Protein AF-A0A529MD69-F1 (afdb_monomer_lite)

Secondary structure (DSSP, 8-state):
-HHHHHH-SS-----------GGGS---------GGGHHHHHHHHHTSTT-SS-----SSHHHHHHHHHHHHHTT---------

Structure (mmCIF, N/CA/C/O backbone):
data_AF-A0A529MD69-F1
#
_entry.id   AF-A0A529MD69-F1
#
loop_
_atom_site.group_PDB
_atom_site.id
_atom_site.type_symbol
_atom_site.label_atom_id
_atom_site.label_alt_id
_atom_site.label_comp_id
_atom_site.label_asym_id
_atom_site.label_entity_id
_atom_site.label_seq_id
_atom_site.pdbx_PDB_ins_code
_atom_site.Cartn_x
_atom_site.Cartn_y
_atom_site.Cartn_z
_atom_site.occupancy
_atom_site.B_iso_or_equiv
_atom_site.auth_seq_id
_atom_site.auth_comp_id
_atom_site.auth_asym_id
_atom_site.auth_atom_id
_atom_site.pdbx_PDB_model_num
ATOM 1 N N . ALA A 1 1 ? 31.614 6.984 -19.489 1.00 60.03 1 ALA A N 1
ATOM 2 C CA . ALA A 1 1 ? 32.446 5.775 -19.683 1.00 60.03 1 ALA A CA 1
ATOM 3 C C . ALA A 1 1 ? 33.940 6.119 -19.814 1.00 60.03 1 ALA A C 1
ATOM 5 O O . ALA A 1 1 ? 34.640 5.506 -20.607 1.00 60.03 1 ALA A O 1
ATOM 6 N N . GLU A 1 2 ? 34.437 7.089 -19.041 1.00 60.31 2 GLU A N 1
ATOM 7 C CA . GLU A 1 2 ? 35.848 7.514 -19.097 1.00 60.31 2 GLU A CA 1
ATOM 8 C C . GLU A 1 2 ? 36.770 6.497 -18.410 1.00 60.31 2 GLU A C 1
ATOM 10 O O . GLU A 1 2 ? 37.760 6.060 -18.984 1.00 60.31 2 GLU A O 1
ATOM 15 N N . LEU A 1 3 ? 36.372 6.006 -17.233 1.00 67.50 3 LEU A N 1
ATOM 16 C CA . LEU A 1 3 ? 37.196 5.105 -16.422 1.00 67.50 3 LEU A CA 1
ATOM 17 C C . LEU A 1 3 ? 37.460 3.741 -17.091 1.00 67.50 3 LEU A C 1
ATOM 19 O O . LEU A 1 3 ? 38.562 3.207 -17.024 1.00 67.50 3 LEU A O 1
ATOM 23 N N . ALA A 1 4 ? 36.464 3.185 -17.784 1.00 67.50 4 ALA A N 1
ATOM 24 C CA . ALA A 1 4 ? 36.575 1.870 -18.419 1.00 67.50 4 ALA A CA 1
ATOM 25 C C . ALA A 1 4 ? 37.545 1.854 -19.616 1.00 67.50 4 ALA A C 1
ATOM 27 O O . ALA A 1 4 ? 38.148 0.821 -19.898 1.00 67.50 4 ALA A O 1
ATOM 28 N N . LYS A 1 5 ? 37.725 2.990 -20.306 1.00 67.38 5 LYS A N 1
ATOM 29 C CA . LYS A 1 5 ? 38.604 3.092 -21.483 1.00 67.38 5 LYS A CA 1
ATOM 30 C C . LYS A 1 5 ? 40.090 2.991 -21.131 1.00 67.38 5 LYS A C 1
ATOM 32 O O . LYS A 1 5 ? 40.859 2.517 -21.956 1.00 67.38 5 LYS A O 1
ATOM 37 N N . GLY A 1 6 ? 40.483 3.417 -19.929 1.00 73.81 6 GLY A N 1
ATOM 38 C CA . GLY A 1 6 ? 41.875 3.357 -19.469 1.00 73.81 6 GLY A CA 1
ATOM 39 C C . GLY A 1 6 ? 42.280 2.022 -18.836 1.00 73.81 6 GLY A C 1
ATOM 40 O O . GLY A 1 6 ? 43.467 1.781 -18.649 1.00 73.81 6 GLY A O 1
ATOM 41 N N . LEU A 1 7 ? 41.313 1.164 -18.493 1.00 73.50 7 LEU A N 1
ATOM 42 C CA . LEU A 1 7 ? 41.551 -0.044 -17.691 1.00 73.50 7 LEU A CA 1
ATOM 43 C C . LEU A 1 7 ? 41.379 -1.356 -18.466 1.00 73.50 7 LEU A C 1
ATOM 45 O O . LEU A 1 7 ? 41.868 -2.391 -18.023 1.00 73.50 7 LEU A O 1
ATOM 49 N N . LEU A 1 8 ? 40.682 -1.345 -19.604 1.00 78.25 8 LEU A N 1
ATOM 50 C CA . LEU A 1 8 ? 40.307 -2.567 -20.316 1.00 78.25 8 LEU A CA 1
ATOM 51 C C . LEU A 1 8 ? 41.063 -2.702 -21.640 1.00 78.25 8 LEU A C 1
ATOM 53 O O . LEU A 1 8 ? 41.126 -1.764 -22.431 1.00 78.25 8 LEU A O 1
ATOM 57 N N . LYS A 1 9 ? 41.573 -3.905 -21.924 1.00 65.50 9 LYS A N 1
ATOM 58 C CA . LYS A 1 9 ? 42.178 -4.263 -23.213 1.00 65.50 9 LYS A CA 1
ATOM 59 C C . LYS A 1 9 ? 41.237 -5.210 -23.964 1.00 65.50 9 LYS A C 1
ATOM 61 O O . LYS A 1 9 ? 40.981 -6.310 -23.495 1.00 65.50 9 LYS A O 1
ATOM 66 N N . HIS A 1 10 ? 40.721 -4.762 -25.111 1.00 66.50 10 HIS A N 1
ATOM 67 C CA . HIS A 1 10 ? 39.732 -5.463 -25.953 1.00 66.50 10 HIS A CA 1
ATOM 68 C C . HIS A 1 10 ? 38.447 -5.927 -25.229 1.00 66.50 10 HIS A C 1
ATOM 70 O O . HIS A 1 10 ? 38.102 -7.107 -25.287 1.00 66.50 10 HIS A O 1
ATOM 76 N N . PRO A 1 11 ? 37.706 -5.031 -24.550 1.00 74.69 11 PRO A N 1
ATOM 77 C CA . PRO A 1 11 ? 36.465 -5.426 -23.898 1.00 74.69 11 PRO A CA 1
ATOM 78 C C . PRO A 1 11 ? 35.366 -5.743 -24.922 1.00 74.69 11 PRO A C 1
ATOM 80 O O . PRO A 1 11 ? 35.128 -4.974 -25.854 1.00 74.69 11 PRO A O 1
ATOM 83 N N . VAL A 1 12 ? 34.642 -6.838 -24.697 1.00 74.94 12 VAL A N 1
ATOM 84 C CA . VAL A 1 12 ? 33.364 -7.110 -25.366 1.00 74.94 12 VAL A CA 1
ATOM 85 C C . VAL A 1 12 ? 32.258 -6.490 -24.517 1.00 74.94 12 VAL A C 1
ATOM 87 O O . VAL A 1 12 ? 32.118 -6.809 -23.337 1.00 74.94 12 VAL A O 1
ATOM 90 N N . ARG A 1 13 ? 31.490 -5.565 -25.098 1.00 69.38 13 ARG A N 1
ATOM 91 C CA . ARG A 1 13 ? 30.372 -4.903 -24.418 1.00 69.38 13 ARG A CA 1
ATOM 92 C C . ARG A 1 13 ? 29.113 -5.736 -24.621 1.00 69.38 13 ARG A C 1
ATOM 94 O O . ARG A 1 13 ? 28.638 -5.859 -25.743 1.00 69.38 13 ARG A O 1
ATOM 101 N N . VAL A 1 14 ? 28.581 -6.282 -23.535 1.00 66.06 14 VAL A N 1
ATOM 102 C CA . VAL A 1 14 ? 27.272 -6.938 -23.520 1.00 66.06 14 VAL A CA 1
ATOM 103 C C . VAL A 1 14 ? 26.306 -5.999 -22.810 1.00 66.06 14 VAL A C 1
ATOM 105 O O 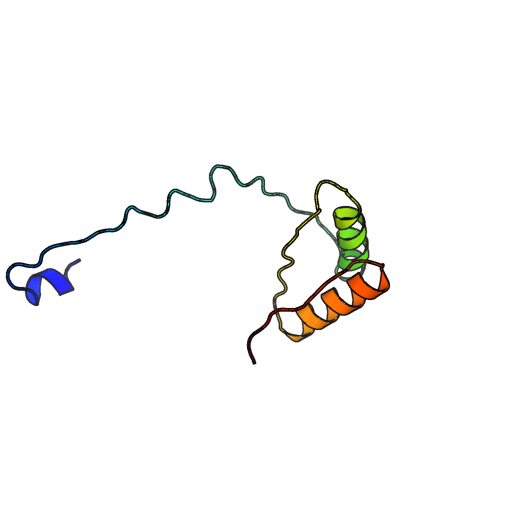. VAL A 1 14 ? 26.424 -5.777 -21.608 1.00 66.06 14 VAL A O 1
ATOM 108 N N . GLU A 1 15 ? 25.387 -5.406 -23.564 1.00 63.72 15 GLU A N 1
ATOM 109 C CA . GLU A 1 15 ? 24.270 -4.634 -23.024 1.00 63.72 15 GLU A CA 1
ATOM 110 C C . GLU A 1 15 ? 22.991 -5.441 -23.175 1.00 63.72 15 GLU A C 1
ATOM 112 O O . GLU A 1 15 ? 22.651 -5.898 -24.263 1.00 63.72 15 GLU A O 1
ATOM 117 N N . VAL A 1 16 ? 22.272 -5.603 -22.072 1.00 60.97 16 VAL A N 1
ATOM 118 C CA . VAL A 1 16 ? 20.854 -5.952 -22.111 1.00 60.97 16 VAL A CA 1
ATOM 119 C C . VAL A 1 16 ? 20.103 -4.654 -22.381 1.00 60.97 16 VAL A C 1
ATOM 121 O O . VAL A 1 16 ? 20.421 -3.633 -21.768 1.00 60.97 16 VAL A O 1
ATOM 124 N N . SER A 1 17 ? 19.162 -4.685 -23.327 1.00 60.00 17 SER A N 1
ATOM 125 C CA . SER A 1 17 ? 18.341 -3.544 -23.744 1.00 60.00 17 SER A CA 1
ATOM 126 C C . SER A 1 17 ? 17.912 -2.674 -22.554 1.00 60.00 17 SER A C 1
ATOM 128 O O . SER A 1 17 ? 17.594 -3.229 -21.496 1.00 60.00 17 SER A O 1
ATOM 130 N N . PRO A 1 18 ? 17.860 -1.333 -22.695 1.00 57.16 18 PRO A N 1
ATOM 131 C CA . PRO A 1 18 ? 17.322 -0.487 -21.638 1.00 57.16 18 PRO A CA 1
ATOM 132 C C . PRO A 1 18 ? 15.931 -1.010 -21.294 1.00 57.16 18 PRO A C 1
ATOM 134 O O . PRO A 1 18 ? 15.160 -1.311 -22.208 1.00 57.16 18 PRO A O 1
ATOM 137 N N . GLN A 1 19 ? 15.641 -1.177 -19.999 1.00 55.72 19 GLN A N 1
ATOM 138 C CA . GLN A 1 19 ? 14.309 -1.562 -19.541 1.00 55.72 19 GLN A CA 1
ATOM 139 C C . GLN A 1 19 ? 13.311 -0.668 -20.270 1.00 55.72 19 GLN A C 1
ATOM 141 O O . GLN A 1 19 ? 13.322 0.548 -20.068 1.00 55.72 19 GLN A O 1
ATOM 146 N N . SER A 1 20 ? 12.530 -1.258 -21.182 1.00 52.78 20 SER A N 1
ATOM 147 C CA . SER A 1 20 ? 11.495 -0.540 -21.916 1.00 52.78 20 SER A CA 1
ATOM 148 C C . SER A 1 20 ? 10.709 0.240 -20.881 1.00 52.78 20 SER A C 1
ATOM 150 O O . SER A 1 20 ? 10.280 -0.359 -19.896 1.00 52.78 20 SER A O 1
ATOM 152 N N . THR A 1 21 ? 10.611 1.555 -21.051 1.00 57.00 21 THR A N 1
ATOM 153 C CA . THR A 1 21 ? 9.966 2.482 -20.123 1.00 57.00 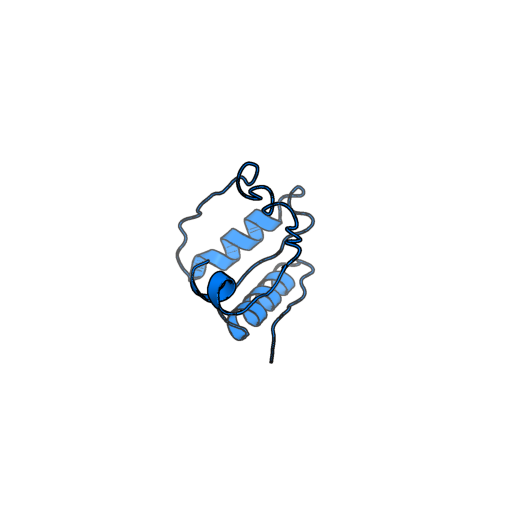21 THR A CA 1
ATOM 154 C C . THR A 1 21 ? 8.660 1.892 -19.598 1.00 57.00 21 THR A C 1
ATOM 156 O O . THR A 1 21 ? 7.622 2.030 -20.243 1.00 57.00 21 THR A O 1
ATOM 159 N N . THR A 1 22 ? 8.693 1.263 -18.417 1.00 53.16 22 THR A N 1
ATOM 160 C CA . THR A 1 22 ? 7.515 0.658 -17.771 1.00 53.16 22 THR A CA 1
ATOM 161 C C . THR A 1 22 ? 6.398 1.696 -17.617 1.00 53.16 22 THR A C 1
ATOM 163 O O . THR A 1 22 ? 5.232 1.359 -17.491 1.00 53.16 22 THR A O 1
ATOM 166 N N . ALA A 1 23 ? 6.765 2.979 -17.651 1.00 56.22 23 ALA A N 1
ATOM 167 C CA . ALA A 1 23 ? 5.932 4.135 -17.385 1.00 56.22 23 ALA A CA 1
ATOM 168 C C . ALA A 1 23 ? 4.956 4.549 -18.500 1.00 56.22 23 ALA A C 1
ATOM 170 O O . ALA A 1 23 ? 4.040 5.303 -18.190 1.00 56.22 23 ALA A O 1
ATOM 171 N N . ALA A 1 24 ? 5.118 4.121 -19.759 1.00 61.94 24 ALA A N 1
ATOM 172 C CA . ALA A 1 24 ? 4.265 4.647 -20.837 1.00 61.94 24 ALA A CA 1
ATOM 173 C C . ALA A 1 24 ? 2.798 4.178 -20.735 1.00 61.94 24 ALA A C 1
ATOM 175 O O . ALA A 1 24 ? 1.897 4.901 -21.147 1.00 61.94 24 ALA A O 1
ATOM 176 N N . GLU A 1 25 ? 2.557 3.008 -20.135 1.00 79.31 25 GLU A N 1
ATOM 177 C CA . GLU A 1 25 ? 1.221 2.397 -20.029 1.00 79.31 25 GLU A CA 1
ATOM 178 C C . GLU A 1 25 ? 0.633 2.445 -18.605 1.00 79.31 25 GLU A C 1
ATOM 180 O O . GLU A 1 25 ? -0.503 2.028 -18.380 1.00 79.31 25 GLU A O 1
ATOM 185 N N . ILE A 1 26 ? 1.372 2.976 -17.620 1.00 84.06 26 ILE A N 1
ATOM 186 C CA . ILE A 1 26 ? 0.887 3.071 -16.236 1.00 84.06 26 ILE A CA 1
ATOM 187 C C . ILE A 1 26 ? 0.007 4.311 -16.086 1.00 84.06 26 ILE A C 1
ATOM 189 O O . ILE A 1 26 ? 0.489 5.446 -16.070 1.00 84.06 26 ILE A O 1
ATOM 193 N N . VAL A 1 27 ? -1.288 4.087 -15.871 1.00 88.62 27 VAL A N 1
ATOM 194 C CA . VAL A 1 27 ? -2.218 5.143 -15.459 1.00 88.62 27 VAL A CA 1
ATOM 195 C C . VAL A 1 27 ? -1.920 5.541 -14.013 1.00 88.62 27 VAL A C 1
ATOM 197 O O . VAL A 1 27 ? -2.051 4.740 -13.088 1.00 88.62 27 VAL A O 1
ATOM 200 N N . GLN A 1 28 ? -1.531 6.798 -13.811 1.00 90.31 28 GLN A N 1
ATOM 201 C CA . GLN A 1 28 ? -1.211 7.355 -12.497 1.00 90.31 28 GLN A CA 1
ATOM 202 C C . GLN A 1 28 ? -2.300 8.327 -12.049 1.00 90.31 28 GLN A C 1
ATOM 204 O O . GLN A 1 28 ? -2.782 9.147 -12.827 1.00 90.31 28 GLN A O 1
ATOM 209 N N . SER A 1 29 ? -2.676 8.259 -10.775 1.00 92.31 29 SER A N 1
ATOM 210 C CA . SER A 1 29 ? -3.640 9.183 -10.176 1.00 92.31 29 SER A CA 1
ATOM 211 C C . SER A 1 29 ? -3.236 9.551 -8.752 1.00 92.31 29 SER A C 1
ATOM 213 O O . SER A 1 29 ? -2.477 8.836 -8.093 1.00 92.31 29 SER A O 1
ATOM 215 N N . VAL A 1 30 ? -3.736 10.693 -8.277 1.00 94.69 30 VAL A N 1
ATOM 216 C CA . VAL A 1 30 ? -3.481 11.201 -6.927 1.00 94.69 30 VAL A CA 1
ATOM 217 C C . VAL A 1 30 ? -4.807 11.393 -6.207 1.00 94.69 30 VAL A C 1
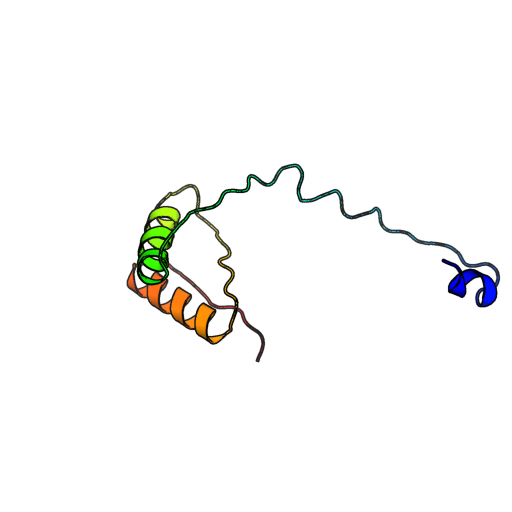ATOM 219 O O . VAL A 1 30 ? -5.695 12.083 -6.701 1.00 94.69 30 VAL A O 1
ATOM 222 N N . VAL A 1 31 ? -4.915 10.829 -5.004 1.00 94.25 31 VAL A N 1
ATOM 223 C CA . VAL A 1 31 ? -6.059 11.042 -4.112 1.00 94.25 31 VAL A CA 1
ATOM 224 C C . VAL A 1 31 ? -5.626 11.917 -2.940 1.00 94.25 31 VAL A C 1
ATOM 226 O O . VAL A 1 31 ? -4.829 11.504 -2.092 1.00 94.25 31 VAL A O 1
ATOM 229 N N . LEU A 1 32 ? -6.156 13.139 -2.880 1.00 96.19 32 LEU A N 1
ATOM 230 C CA . LEU A 1 32 ? -5.947 14.035 -1.746 1.00 96.19 32 LEU A CA 1
ATOM 231 C C . LEU A 1 32 ? -6.799 13.569 -0.562 1.00 96.19 32 LEU A C 1
ATOM 233 O O . LEU A 1 32 ? -8.025 13.569 -0.622 1.00 96.19 32 LEU A O 1
ATOM 237 N N . ALA A 1 33 ? -6.146 13.177 0.530 1.00 94.44 33 ALA A N 1
ATOM 238 C CA . ALA A 1 33 ? -6.817 12.712 1.739 1.00 94.44 33 ALA A CA 1
ATOM 239 C C . ALA A 1 33 ? -6.029 13.099 2.990 1.00 94.44 33 ALA A C 1
ATOM 241 O O . ALA A 1 33 ? -4.796 13.011 3.029 1.00 94.44 33 ALA A O 1
ATOM 242 N N . ARG A 1 34 ? -6.745 13.463 4.059 1.00 96.00 34 ARG A N 1
ATOM 243 C CA . ARG A 1 34 ? -6.130 13.628 5.383 1.00 96.00 34 ARG A CA 1
ATOM 244 C C . ARG A 1 34 ? -5.667 12.269 5.903 1.00 96.00 34 ARG A C 1
ATOM 246 O O . ARG A 1 34 ? -6.276 11.246 5.606 1.00 96.00 34 ARG A O 1
ATOM 253 N N . THR A 1 35 ? -4.648 12.245 6.761 1.00 90.75 35 THR A N 1
ATOM 254 C CA . THR A 1 35 ? -4.076 10.996 7.301 1.00 90.75 35 THR A CA 1
ATOM 255 C C . THR A 1 35 ? -5.131 10.054 7.887 1.00 90.75 35 THR A C 1
ATOM 257 O O . THR A 1 35 ? -5.109 8.863 7.594 1.00 90.75 35 THR A O 1
ATOM 260 N N . ARG A 1 36 ? -6.105 10.585 8.641 1.00 92.00 36 ARG A N 1
ATOM 261 C CA . ARG A 1 36 ? -7.189 9.786 9.245 1.00 92.00 36 ARG A CA 1
ATOM 262 C C . ARG A 1 36 ? -8.171 9.200 8.222 1.00 92.00 36 ARG A C 1
ATOM 264 O O . ARG A 1 36 ? -8.840 8.226 8.530 1.00 92.00 36 ARG A O 1
ATOM 271 N N . GLN A 1 37 ? -8.259 9.782 7.027 1.00 95.38 37 GLN A N 1
ATOM 272 C CA . GLN A 1 37 ? -9.168 9.343 5.963 1.00 95.38 37 GLN A CA 1
ATOM 273 C C . GLN A 1 37 ? -8.547 8.267 5.067 1.00 95.38 37 GLN A C 1
ATOM 275 O O . GLN A 1 37 ? -9.283 7.513 4.438 1.00 95.38 37 GLN A O 1
ATOM 280 N N . LYS A 1 38 ? -7.209 8.168 5.015 1.00 95.06 38 LYS A N 1
ATOM 281 C CA . LYS A 1 38 ? -6.499 7.271 4.086 1.00 95.06 38 LYS A CA 1
ATOM 282 C C . LYS A 1 38 ? -6.946 5.813 4.181 1.00 95.06 38 LYS A C 1
ATOM 284 O O . LYS A 1 38 ? -7.095 5.185 3.143 1.00 95.06 38 LYS A O 1
ATOM 289 N N . ARG A 1 39 ? -7.209 5.303 5.392 1.00 94.31 39 ARG A N 1
ATOM 290 C CA . ARG A 1 39 ? -7.732 3.940 5.586 1.00 94.31 39 ARG A CA 1
ATOM 291 C C . ARG A 1 39 ? -9.059 3.749 4.857 1.00 94.31 39 ARG A C 1
ATOM 293 O O . ARG A 1 39 ? -9.157 2.896 3.993 1.00 94.31 39 ARG A O 1
ATOM 300 N N . GLN A 1 40 ? -10.053 4.583 5.165 1.00 95.81 40 GLN A N 1
ATOM 301 C CA . GLN A 1 40 ? -11.385 4.455 4.574 1.00 95.81 40 GLN A CA 1
ATOM 302 C C . GLN A 1 40 ? -11.354 4.628 3.049 1.00 95.81 40 GLN A C 1
ATOM 304 O O . GLN A 1 40 ? -12.080 3.940 2.339 1.00 95.81 40 GLN A O 1
ATOM 309 N N . VAL A 1 41 ? -10.523 5.544 2.547 1.00 96.69 41 VAL A N 1
ATOM 310 C CA . VAL A 1 41 ? -10.321 5.739 1.105 1.00 96.69 41 VAL A CA 1
ATOM 311 C C . VAL A 1 41 ? -9.749 4.475 0.465 1.00 96.69 41 VAL A C 1
ATOM 313 O O . VAL A 1 41 ? -10.301 4.009 -0.525 1.00 96.69 41 VAL A O 1
ATOM 316 N N . LEU A 1 42 ? -8.699 3.893 1.050 1.00 96.25 42 LEU A N 1
ATOM 317 C CA . LEU A 1 42 ? -8.087 2.666 0.543 1.00 96.25 42 LEU A CA 1
ATOM 318 C C . LEU A 1 42 ? -9.086 1.503 0.530 1.00 96.25 42 LEU A C 1
ATOM 320 O O . LEU A 1 42 ? -9.253 0.873 -0.508 1.00 96.25 42 LEU A O 1
ATOM 324 N N . SER A 1 43 ? -9.804 1.269 1.630 1.00 95.62 43 SER A N 1
ATOM 325 C CA . SER A 1 43 ? -10.802 0.194 1.720 1.00 95.62 43 SER A CA 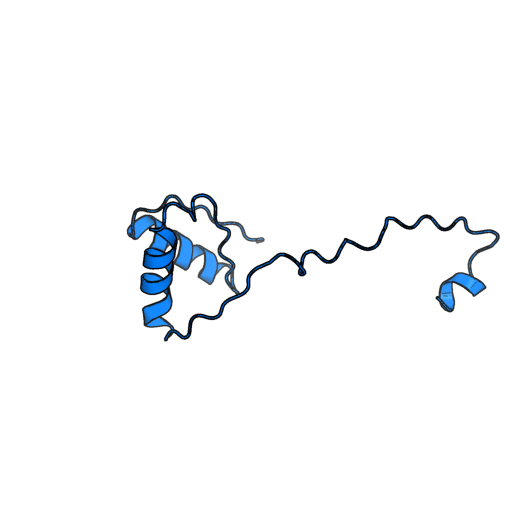1
ATOM 326 C C . SER A 1 43 ? -11.910 0.354 0.670 1.00 95.62 43 SER A C 1
ATOM 328 O O . SER A 1 43 ? -12.311 -0.616 0.038 1.00 95.62 43 SER A O 1
ATOM 330 N N . LYS A 1 44 ? -12.360 1.589 0.399 1.00 95.06 44 LYS A N 1
ATOM 331 C CA . LYS A 1 44 ? -13.326 1.862 -0.680 1.00 95.06 44 LYS A CA 1
ATOM 332 C C . LYS A 1 44 ? -12.764 1.577 -2.074 1.00 95.06 44 LYS A C 1
ATOM 334 O O . LYS A 1 44 ? -13.504 1.097 -2.922 1.00 95.06 44 LYS A O 1
ATOM 339 N N . MET A 1 45 ? -11.489 1.880 -2.321 1.00 94.88 45 MET A N 1
ATOM 340 C CA . MET A 1 45 ? -10.846 1.586 -3.608 1.00 94.88 45 MET A CA 1
ATOM 341 C C . MET A 1 45 ? -10.707 0.077 -3.830 1.00 94.88 45 MET A C 1
ATOM 343 O O . MET A 1 45 ? -11.016 -0.407 -4.913 1.00 94.88 45 MET A O 1
ATOM 347 N N . LEU A 1 46 ? -10.297 -0.661 -2.795 1.00 95.81 46 LEU A N 1
ATOM 348 C CA . LEU A 1 46 ? -10.095 -2.112 -2.855 1.00 95.81 46 LEU A CA 1
ATOM 349 C C . LEU A 1 46 ? -11.401 -2.912 -2.935 1.00 95.81 46 LEU A C 1
ATOM 351 O O . LEU A 1 46 ? -11.379 -4.057 -3.365 1.00 95.81 46 LEU A O 1
ATOM 355 N N . ALA A 1 47 ? -12.540 -2.318 -2.569 1.00 93.75 47 ALA A N 1
ATOM 356 C CA . ALA A 1 47 ? -13.854 -2.931 -2.768 1.00 93.75 47 ALA A CA 1
ATOM 357 C C . ALA A 1 47 ? -14.268 -3.025 -4.253 1.00 93.75 47 ALA A C 1
ATOM 359 O O . ALA A 1 47 ? -15.271 -3.657 -4.570 1.00 93.75 47 ALA A O 1
ATOM 360 N N . ASN A 1 48 ? -13.528 -2.389 -5.168 1.00 93.12 48 ASN A N 1
ATOM 361 C CA . ASN A 1 48 ? -13.741 -2.539 -6.603 1.00 93.12 48 ASN A CA 1
ATOM 362 C C . ASN A 1 48 ? -13.196 -3.894 -7.081 1.00 93.12 48 ASN A C 1
ATOM 364 O O . ASN A 1 48 ? -12.004 -4.158 -6.947 1.00 93.12 48 ASN A O 1
ATOM 368 N N . GLU A 1 49 ? -14.037 -4.712 -7.714 1.00 85.19 49 GLU A N 1
ATOM 369 C CA . GLU A 1 49 ? -13.669 -6.040 -8.228 1.00 85.19 49 GLU A CA 1
ATOM 370 C C . GLU A 1 49 ? -12.508 -6.020 -9.240 1.00 85.19 49 GLU A C 1
ATOM 372 O 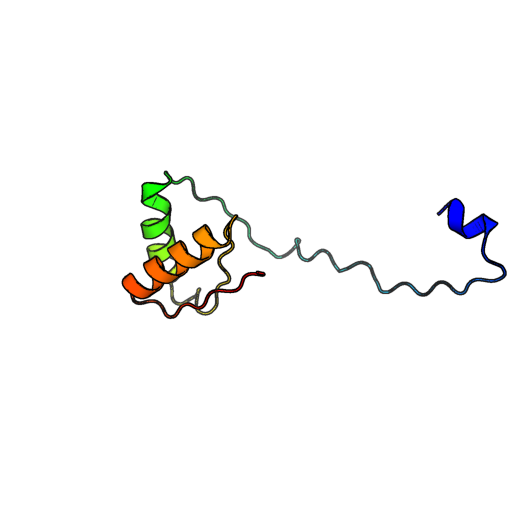O . GLU A 1 49 ? -11.771 -7.000 -9.359 1.00 85.19 49 GLU A O 1
ATOM 377 N N . ALA A 1 50 ? -12.280 -4.893 -9.926 1.00 89.94 50 ALA A N 1
ATOM 378 C CA . ALA A 1 50 ? -11.119 -4.716 -10.799 1.00 89.94 50 ALA A CA 1
ATOM 379 C C . ALA A 1 50 ? -9.780 -4.716 -10.028 1.00 89.94 50 ALA A C 1
ATOM 381 O O . ALA A 1 50 ? -8.730 -4.978 -10.611 1.00 89.94 50 ALA A O 1
ATOM 382 N N . MET A 1 51 ? -9.797 -4.453 -8.717 1.00 89.06 51 MET A N 1
ATOM 383 C CA . MET A 1 51 ? -8.627 -4.432 -7.832 1.00 89.06 51 MET A CA 1
ATOM 384 C C . MET A 1 51 ? -8.397 -5.782 -7.139 1.00 89.06 51 MET A C 1
ATOM 386 O O . MET A 1 51 ? -8.172 -5.856 -5.933 1.00 89.06 51 MET A O 1
ATOM 390 N N . ARG A 1 52 ? -8.428 -6.872 -7.912 1.00 86.88 52 ARG A N 1
ATOM 391 C CA . ARG A 1 52 ? -8.307 -8.241 -7.383 1.00 86.88 52 ARG A CA 1
ATOM 392 C C . ARG A 1 52 ? -6.931 -8.565 -6.791 1.00 86.88 52 ARG A C 1
ATOM 394 O O . ARG A 1 52 ? -6.828 -9.384 -5.883 1.00 86.88 52 ARG A O 1
ATOM 401 N N . THR A 1 53 ? -5.865 -7.957 -7.307 1.00 91.62 53 THR A N 1
ATOM 402 C CA . THR A 1 53 ? -4.498 -8.148 -6.803 1.00 91.62 53 THR A CA 1
ATOM 403 C C . THR A 1 53 ? -3.790 -6.806 -6.774 1.00 91.62 53 THR A C 1
ATOM 405 O O . THR A 1 53 ? -3.579 -6.184 -7.812 1.00 91.62 53 THR A O 1
ATOM 408 N N . VAL A 1 54 ? -3.449 -6.345 -5.571 1.00 95.50 54 VAL A N 1
ATOM 409 C CA . VAL A 1 54 ? -2.918 -4.999 -5.341 1.00 95.50 54 VAL A CA 1
ATOM 410 C C . VAL A 1 54 ? -1.704 -5.064 -4.429 1.00 95.50 54 VAL A C 1
ATOM 412 O O . VAL A 1 54 ? -1.708 -5.767 -3.422 1.00 95.50 54 VAL A O 1
ATOM 415 N N . ILE A 1 55 ? -0.677 -4.280 -4.758 1.00 95.94 55 ILE A N 1
ATOM 416 C CA . ILE A 1 55 ? 0.472 -4.043 -3.883 1.00 95.94 55 ILE A CA 1
ATOM 417 C C . ILE A 1 55 ? 0.323 -2.653 -3.269 1.00 95.94 55 ILE A C 1
ATOM 419 O O . ILE A 1 55 ? 0.295 -1.647 -3.978 1.00 95.94 55 ILE A O 1
ATOM 423 N N . VAL A 1 56 ? 0.244 -2.591 -1.938 1.00 95.81 56 VAL A N 1
ATOM 424 C CA . VAL A 1 56 ? 0.164 -1.330 -1.192 1.00 95.81 56 VAL A CA 1
ATOM 425 C C . VAL A 1 56 ? 1.518 -1.025 -0.565 1.00 95.81 56 VAL A C 1
ATOM 427 O O . VAL A 1 56 ? 1.958 -1.696 0.366 1.00 95.81 56 VAL A O 1
ATOM 430 N N . PHE A 1 57 ? 2.172 0.029 -1.046 1.00 96.12 57 PHE A N 1
ATOM 431 C CA . PHE A 1 57 ? 3.431 0.497 -0.475 1.00 96.12 57 PHE A CA 1
ATOM 432 C C . PHE A 1 57 ? 3.193 1.438 0.707 1.00 96.12 57 PHE A C 1
ATOM 434 O O . PHE A 1 57 ? 2.347 2.333 0.669 1.00 96.12 57 PHE A O 1
ATOM 441 N N . SER A 1 58 ? 4.003 1.282 1.752 1.00 95.25 58 SER A N 1
ATOM 442 C CA . SER A 1 58 ? 4.062 2.218 2.872 1.00 95.25 58 SER A CA 1
ATOM 443 C C . SER A 1 58 ? 5.517 2.571 3.187 1.00 95.25 58 SER A C 1
ATOM 445 O O . SER A 1 58 ? 6.429 1.806 2.891 1.00 95.25 58 SER A O 1
ATOM 447 N N . ARG A 1 59 ? 5.745 3.751 3.776 1.00 95.25 59 ARG A N 1
ATOM 448 C CA . ARG A 1 59 ? 7.100 4.283 4.004 1.00 95.25 59 ARG A CA 1
ATOM 449 C C . ARG A 1 59 ? 7.908 3.482 5.031 1.00 95.25 59 ARG A C 1
ATOM 451 O O . ARG A 1 59 ? 9.130 3.504 4.974 1.00 95.25 59 ARG A O 1
ATOM 458 N N . THR A 1 60 ? 7.253 2.852 6.005 1.00 95.69 60 THR A N 1
ATOM 459 C CA . THR A 1 60 ? 7.922 2.212 7.147 1.00 95.69 60 THR A CA 1
ATOM 460 C C . THR A 1 60 ? 7.347 0.829 7.413 1.00 95.69 60 THR A C 1
ATOM 462 O O . THR A 1 60 ? 6.158 0.603 7.195 1.00 95.69 60 THR A O 1
ATOM 465 N N . LYS A 1 61 ? 8.166 -0.068 7.977 1.00 96.12 61 LYS A N 1
ATOM 466 C CA . LYS A 1 61 ? 7.754 -1.406 8.438 1.00 96.12 61 LYS A CA 1
ATOM 467 C C . LYS A 1 61 ? 6.483 -1.359 9.294 1.00 96.12 61 LYS A C 1
ATOM 469 O O . LYS A 1 61 ? 5.471 -1.953 8.942 1.00 96.12 61 LYS A O 1
ATOM 474 N N . HIS A 1 62 ? 6.484 -0.531 10.340 1.00 96.25 62 HIS A N 1
ATOM 475 C CA . HIS A 1 62 ? 5.315 -0.356 11.209 1.00 96.25 62 HIS A CA 1
ATOM 476 C C . HIS A 1 62 ? 4.088 0.217 10.484 1.00 96.25 62 HIS A C 1
ATOM 478 O O . HIS A 1 62 ? 2.952 -0.034 10.886 1.00 96.25 62 HIS A O 1
ATOM 484 N N . GLY A 1 63 ? 4.299 1.018 9.434 1.00 95.62 63 GLY A N 1
ATOM 485 C CA . GLY A 1 63 ? 3.226 1.497 8.569 1.00 95.62 63 GLY A CA 1
ATOM 486 C C . GLY A 1 63 ? 2.577 0.354 7.794 1.00 95.62 63 GLY A C 1
ATOM 487 O O . GLY A 1 63 ? 1.351 0.280 7.756 1.00 95.62 63 GLY A O 1
ATOM 488 N N . ALA A 1 64 ? 3.385 -0.555 7.250 1.00 96.75 64 ALA A N 1
ATOM 489 C CA . ALA A 1 64 ? 2.918 -1.713 6.496 1.00 96.75 64 ALA A CA 1
ATOM 490 C C . ALA A 1 64 ? 2.129 -2.673 7.398 1.00 96.75 64 ALA A C 1
ATOM 492 O O . ALA A 1 64 ? 1.023 -3.086 7.044 1.00 96.75 64 ALA A O 1
ATOM 493 N N . ASP A 1 65 ? 2.631 -2.926 8.612 1.00 97.50 65 ASP A N 1
ATOM 494 C CA . ASP A 1 65 ? 1.931 -3.722 9.627 1.00 97.50 65 ASP A CA 1
ATOM 495 C C . ASP A 1 65 ? 0.567 -3.121 9.978 1.00 97.50 65 ASP A C 1
ATOM 497 O O . ASP A 1 65 ? -0.434 -3.830 10.095 1.00 97.50 65 ASP A O 1
ATOM 501 N N . ARG A 1 66 ? 0.514 -1.794 10.157 1.00 96.69 66 ARG A N 1
ATOM 502 C CA . ARG A 1 66 ? -0.726 -1.090 10.493 1.00 96.69 66 ARG A CA 1
ATOM 503 C C . ARG A 1 66 ? -1.745 -1.185 9.363 1.00 96.69 66 ARG A C 1
ATOM 505 O O . ARG A 1 66 ? -2.889 -1.529 9.636 1.00 96.69 66 ARG A O 1
ATOM 512 N N . VAL A 1 67 ? -1.330 -0.909 8.125 1.00 96.69 67 VAL A N 1
ATOM 513 C CA . VAL A 1 67 ? -2.211 -0.988 6.949 1.00 96.69 67 VAL A CA 1
ATOM 514 C C . VAL A 1 67 ? -2.765 -2.402 6.794 1.00 96.69 67 VAL A C 1
ATOM 516 O O . VAL A 1 67 ? -3.967 -2.558 6.628 1.00 96.69 67 VAL A O 1
ATOM 519 N N . THR A 1 68 ? -1.925 -3.427 6.940 1.00 97.56 68 THR A N 1
ATOM 520 C CA . THR A 1 68 ? -2.354 -4.831 6.849 1.00 97.56 68 THR A CA 1
ATOM 521 C C . THR A 1 68 ? -3.407 -5.163 7.908 1.00 97.56 68 THR A C 1
ATOM 523 O O . THR A 1 68 ? -4.468 -5.684 7.580 1.00 97.56 68 THR A O 1
ATOM 526 N N . LYS A 1 69 ? -3.176 -4.788 9.175 1.00 97.62 69 LYS A N 1
ATOM 527 C CA . LYS A 1 69 ? -4.153 -4.991 10.263 1.00 97.62 69 LYS A CA 1
ATOM 528 C C . LYS A 1 69 ? -5.473 -4.259 10.021 1.00 97.62 69 LYS A C 1
ATOM 530 O O . LYS A 1 69 ? -6.531 -4.784 10.362 1.00 97.62 69 LYS A O 1
ATOM 535 N N . ASP A 1 70 ? -5.409 -3.043 9.486 1.00 96.94 70 ASP A N 1
ATOM 536 C CA . ASP A 1 70 ? -6.591 -2.250 9.158 1.00 96.94 70 ASP A CA 1
ATOM 537 C C . ASP A 1 70 ? -7.404 -2.896 8.027 1.00 96.94 70 ASP A C 1
ATOM 539 O O . ASP A 1 70 ? -8.619 -3.008 8.157 1.00 96.94 70 ASP A O 1
ATOM 543 N N . LEU A 1 71 ? -6.742 -3.379 6.972 1.00 96.56 71 LEU A N 1
ATOM 544 C CA . LEU A 1 71 ? -7.385 -4.063 5.847 1.00 96.56 71 LEU A CA 1
ATOM 545 C C . LEU A 1 71 ? -8.013 -5.399 6.258 1.00 96.56 71 LEU A C 1
ATOM 547 O O . LEU A 1 71 ? -9.163 -5.653 5.914 1.00 96.56 71 LEU A O 1
ATOM 551 N N . VAL A 1 72 ? -7.317 -6.203 7.069 1.00 97.44 72 VAL A N 1
ATOM 552 C CA . VAL A 1 72 ? -7.876 -7.446 7.628 1.00 97.44 72 VAL A CA 1
ATOM 553 C C . VAL A 1 72 ? -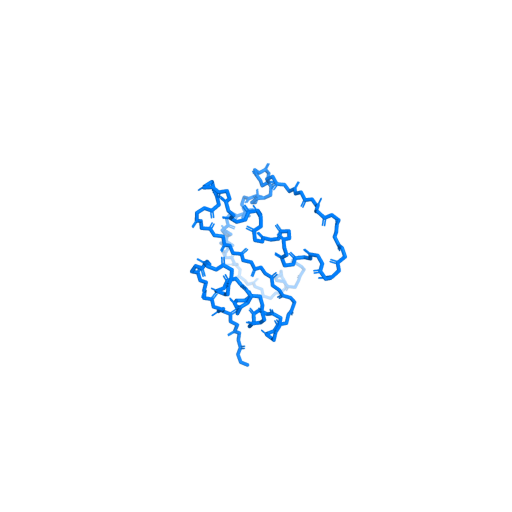9.113 -7.155 8.477 1.00 97.44 72 VAL A C 1
ATOM 555 O O . VAL A 1 72 ? -10.114 -7.860 8.380 1.00 97.44 72 VAL A O 1
ATOM 558 N N . ARG A 1 73 ? -9.090 -6.082 9.279 1.00 96.94 73 ARG A N 1
ATOM 559 C CA . ARG A 1 73 ? -10.265 -5.656 10.055 1.00 96.94 73 ARG A CA 1
ATOM 560 C C . ARG A 1 73 ? -11.431 -5.224 9.164 1.00 96.94 73 ARG A C 1
ATOM 562 O O . ARG A 1 73 ? -12.578 -5.420 9.548 1.00 96.94 73 ARG A O 1
ATOM 569 N N . ASP A 1 74 ? -11.133 -4.638 8.010 1.00 95.56 74 ASP A N 1
ATOM 570 C CA . ASP A 1 74 ? -12.126 -4.218 7.020 1.00 95.56 74 ASP A CA 1
ATOM 571 C C . ASP A 1 74 ? -12.602 -5.385 6.124 1.00 95.56 74 ASP A C 1
ATOM 573 O O . ASP A 1 74 ? -13.450 -5.175 5.261 1.00 95.56 74 ASP A O 1
ATOM 577 N N . GLY A 1 75 ? -12.110 -6.612 6.354 1.00 95.62 75 GLY A N 1
ATOM 578 C CA . GLY A 1 75 ? -12.560 -7.837 5.685 1.00 95.62 75 GLY A CA 1
ATOM 579 C C . GLY A 1 75 ? -11.739 -8.253 4.462 1.00 95.62 75 GLY A C 1
ATOM 580 O O . GLY A 1 75 ? -12.131 -9.187 3.768 1.00 95.62 75 GLY A O 1
ATOM 581 N N . PHE A 1 76 ? -10.611 -7.594 4.189 1.00 95.88 76 PHE A N 1
ATOM 582 C CA . PHE A 1 76 ? -9.733 -7.945 3.073 1.00 95.88 76 PHE A CA 1
ATOM 583 C C . PHE A 1 76 ? -8.691 -8.991 3.480 1.00 95.88 76 PHE A C 1
ATOM 585 O O . PHE A 1 76 ? -8.101 -8.915 4.559 1.00 95.88 76 PHE A O 1
ATOM 592 N N . GLU A 1 77 ? -8.391 -9.921 2.577 1.00 95.94 77 GLU A N 1
ATOM 593 C CA . GLU A 1 77 ? -7.207 -10.768 2.698 1.00 95.94 77 GLU A CA 1
ATOM 594 C C . GLU A 1 77 ? -5.957 -9.933 2.386 1.00 95.94 77 GLU A C 1
ATOM 596 O O . GLU A 1 77 ? -5.836 -9.347 1.310 1.00 95.94 77 GLU A O 1
ATOM 601 N N . ALA A 1 78 ? -5.033 -9.836 3.343 1.00 96.56 78 ALA A N 1
ATOM 602 C CA . ALA A 1 78 ? -3.819 -9.045 3.192 1.00 96.56 78 ALA A CA 1
ATOM 603 C C . ALA A 1 78 ? -2.639 -9.693 3.921 1.00 96.56 78 ALA A C 1
ATOM 605 O O . ALA A 1 78 ? -2.763 -10.160 5.054 1.00 96.56 78 ALA A O 1
ATOM 606 N N . ALA A 1 79 ? -1.475 -9.651 3.280 1.00 96.62 79 ALA A N 1
ATOM 607 C CA . ALA A 1 79 ? -0.197 -10.059 3.846 1.00 96.62 79 ALA A CA 1
ATOM 608 C C . ALA A 1 79 ? 0.795 -8.891 3.790 1.00 96.62 79 ALA A C 1
ATOM 610 O O . ALA A 1 79 ? 0.671 -7.991 2.957 1.00 96.62 79 ALA A O 1
ATOM 611 N N . VAL A 1 80 ? 1.788 -8.910 4.677 1.00 96.12 80 VAL A N 1
ATOM 612 C CA . VAL A 1 80 ? 2.808 -7.861 4.778 1.00 96.12 80 VAL A CA 1
ATOM 613 C C . VAL A 1 80 ? 4.172 -8.385 4.332 1.00 96.12 80 VAL A C 1
ATOM 615 O O . VAL A 1 80 ? 4.539 -9.516 4.640 1.00 96.12 80 VAL A O 1
ATOM 618 N N . ILE A 1 81 ? 4.934 -7.551 3.619 1.00 95.12 81 ILE A N 1
ATOM 619 C CA . ILE A 1 81 ? 6.308 -7.834 3.189 1.00 95.12 81 ILE A CA 1
ATOM 620 C C . ILE A 1 81 ? 7.192 -6.661 3.619 1.00 95.12 81 ILE A C 1
ATOM 622 O O . ILE A 1 81 ? 6.945 -5.519 3.232 1.00 95.12 81 ILE A O 1
ATOM 626 N N . HIS A 1 82 ? 8.231 -6.926 4.409 1.00 90.50 82 HIS A N 1
ATOM 627 C CA . HIS A 1 82 ? 9.272 -5.953 4.743 1.00 90.50 82 HIS A CA 1
ATOM 628 C C . HIS A 1 82 ? 10.582 -6.670 5.119 1.00 90.50 82 HIS A C 1
ATOM 630 O O . HIS A 1 82 ? 10.560 -7.817 5.562 1.00 90.50 82 HIS A O 1
ATOM 636 N N . GLY A 1 83 ? 11.723 -5.985 4.993 1.00 84.56 83 GLY A N 1
ATOM 637 C CA . GLY A 1 83 ? 12.989 -6.439 5.587 1.00 84.56 83 GLY A CA 1
ATOM 638 C C . GLY A 1 83 ? 12.979 -6.318 7.118 1.00 84.56 83 GLY A C 1
ATOM 639 O O . GLY A 1 83 ? 12.127 -5.617 7.676 1.00 84.56 83 GLY A O 1
ATOM 640 N N . ASN A 1 84 ? 13.896 -7.012 7.799 1.00 57.28 84 ASN A N 1
ATOM 641 C CA . ASN A 1 84 ? 14.182 -6.787 9.222 1.00 57.28 84 ASN A CA 1
ATOM 642 C C . ASN A 1 84 ? 15.332 -5.806 9.398 1.00 57.28 84 ASN A C 1
ATOM 644 O O . ASN A 1 84 ? 16.293 -5.897 8.604 1.00 57.28 84 ASN A O 1
#

Sequence (84 aa):
AELAKGLLKHPVRVEVSPQSTTAAEIVQSVVLARTRQKRQVLSKMLANEAMRTVIVFSRTKHGADRVTKDLVRDGFEAAVIHGN

pLDDT: mean 85.11, std 14.6, range [52.78, 97.62]

Foldseek 3Di:
DVVCVVPDDPDDDDDDPDPDPPPPPDDDDDDDDDPVCVLVVVLVVCVDPVPVDDDDDDDDQVRQVVSQVSCVVSVDDDDGDDDD

Radius of gyration: 21.19 Å; chains: 1; bounding box: 56×25×37 Å